Protein AF-A0A9P6XNB0-F1 (afdb_monomer_lite)

Radius of gyration: 14.54 Å; chains: 1; bounding box: 32×46×38 Å

InterPro domains:
  IPR001433 Oxidoreductase FAD/NAD(P)-binding [PF00175] (23-80)
  IPR001709 Flavoprotein pyridine nucleotide cytochrome reductase [PR00371] (20-39)
  IPR001709 Flavoprotein pyridine nucleotide cytochrome reductase [PR00371] (45-54)
  IPR001709 Flavoprotein pyridine nucleotide cytochrome reductase [PR00371] (57-68)
  IPR039261 Ferredoxin-NADP reductase (FNR), nucleotide-binding domain [G3DSA:3.40.50.80] (2-86)
  IPR039261 Ferredoxin-NADP reductase (FNR), nucleotide-binding domain [SSF52343] (1-83)

Organism: NCBI:txid936053

Structure (mmCIF, N/CA/C/O backbone):
data_AF-A0A9P6XNB0-F1
#
_entry.id   AF-A0A9P6XNB0-F1
#
loop_
_atom_site.group_PDB
_atom_site.id
_atom_site.type_symbol
_atom_site.label_atom_id
_atom_site.label_alt_id
_atom_site.label_comp_id
_atom_site.label_asym_id
_atom_site.label_entity_id
_atom_site.label_seq_id
_atom_site.pdbx_PDB_ins_code
_atom_site.Cartn_x
_atom_site.Cartn_y
_atom_site.Cartn_z
_atom_site.occupancy
_atom_site.B_iso_or_equiv
_atom_site.auth_seq_id
_atom_site.auth_comp_id
_atom_site.auth_asym_id
_atom_site.auth_atom_id
_atom_site.pdbx_PDB_model_num
ATOM 1 N N . MET A 1 1 ? 3.295 25.150 -8.264 1.00 60.56 1 MET A N 1
ATOM 2 C CA . MET A 1 1 ? 2.122 24.417 -8.791 1.00 60.56 1 MET A CA 1
ATOM 3 C C . MET A 1 1 ? 1.665 23.437 -7.723 1.00 60.56 1 MET A C 1
ATOM 5 O O . MET A 1 1 ? 2.533 22.848 -7.091 1.00 60.56 1 MET A O 1
ATOM 9 N N . ALA A 1 2 ? 0.359 23.305 -7.476 1.00 72.69 2 ALA A N 1
ATOM 10 C CA . ALA A 1 2 ? -0.161 22.310 -6.537 1.00 72.69 2 ALA A CA 1
ATOM 11 C C . ALA A 1 2 ? -0.135 20.904 -7.178 1.00 72.69 2 ALA A C 1
ATOM 13 O O . ALA A 1 2 ? -0.282 20.806 -8.400 1.00 72.69 2 ALA A O 1
ATOM 14 N N . PRO A 1 3 ? 0.081 19.826 -6.405 1.00 73.62 3 PRO A N 1
ATOM 15 C CA . PRO A 1 3 ? 0.015 18.461 -6.924 1.00 73.62 3 PRO A CA 1
ATOM 16 C C . PRO A 1 3 ? -1.383 18.162 -7.492 1.00 73.62 3 PRO A C 1
ATOM 18 O O . PRO A 1 3 ? -2.387 18.476 -6.864 1.00 73.62 3 PRO A O 1
ATOM 21 N N . ALA A 1 4 ? -1.445 17.552 -8.680 1.00 78.75 4 ALA A N 1
ATOM 22 C CA . ALA A 1 4 ? -2.689 17.272 -9.416 1.00 78.75 4 ALA A CA 1
ATOM 23 C C . ALA A 1 4 ? -3.174 15.809 -9.284 1.00 78.75 4 ALA A C 1
ATOM 25 O O . ALA A 1 4 ? -3.929 15.316 -10.121 1.00 78.75 4 ALA A O 1
ATOM 26 N N . GLY A 1 5 ? -2.682 15.072 -8.285 1.00 75.19 5 GLY A N 1
ATOM 27 C CA . GLY A 1 5 ? -2.973 13.648 -8.125 1.00 75.19 5 GLY A CA 1
ATOM 28 C C . GLY A 1 5 ? -4.325 13.394 -7.457 1.00 75.19 5 GLY A C 1
ATOM 29 O O . GLY A 1 5 ? -4.503 13.761 -6.304 1.00 75.19 5 GLY A O 1
ATOM 30 N N . ASN A 1 6 ? -5.228 12.694 -8.151 1.00 81.31 6 ASN A N 1
ATOM 31 C CA . ASN A 1 6 ? -6.532 12.254 -7.621 1.00 81.31 6 ASN A CA 1
ATOM 32 C C . ASN A 1 6 ? -6.569 10.753 -7.274 1.00 81.31 6 ASN A C 1
ATOM 34 O O . ASN A 1 6 ? -7.631 10.197 -7.013 1.00 81.31 6 ASN A O 1
ATOM 38 N N . PHE A 1 7 ? -5.423 10.067 -7.315 1.00 84.12 7 PHE A N 1
ATOM 39 C CA . PHE A 1 7 ? -5.327 8.640 -7.000 1.00 84.12 7 PHE A CA 1
ATOM 40 C C . PHE A 1 7 ? -5.272 8.442 -5.481 1.00 84.12 7 PHE A C 1
ATOM 42 O O . PHE A 1 7 ? -4.214 8.200 -4.903 1.00 84.12 7 PHE A O 1
ATOM 49 N N . THR A 1 8 ? -6.418 8.635 -4.838 1.00 86.81 8 THR A N 1
ATOM 50 C CA . THR A 1 8 ? -6.601 8.498 -3.395 1.00 86.81 8 THR A CA 1
ATOM 51 C C . THR A 1 8 ? -8.037 8.090 -3.079 1.00 86.81 8 THR A C 1
ATOM 53 O O . THR A 1 8 ? -8.899 8.049 -3.957 1.00 86.81 8 THR A O 1
ATOM 56 N N . VAL A 1 9 ? -8.285 7.774 -1.817 1.00 86.88 9 VAL A N 1
ATOM 57 C CA . VAL A 1 9 ? -9.601 7.477 -1.255 1.00 86.88 9 VAL A CA 1
ATOM 58 C C . VAL A 1 9 ? -9.709 8.183 0.088 1.00 86.88 9 VAL A C 1
ATOM 60 O O . VAL A 1 9 ? -8.712 8.320 0.796 1.00 86.88 9 VAL A O 1
ATOM 63 N N . ASP A 1 10 ? -10.915 8.619 0.441 1.00 89.56 10 ASP A N 1
ATOM 64 C CA . ASP A 1 10 ? -11.176 9.159 1.772 1.00 89.56 10 ASP A CA 1
ATOM 65 C C . ASP A 1 10 ? -11.175 8.022 2.792 1.00 89.56 10 ASP A C 1
ATOM 67 O O . ASP A 1 10 ? -12.064 7.156 2.797 1.00 89.56 10 ASP A O 1
ATOM 71 N N . PHE A 1 11 ? -10.137 8.030 3.626 1.00 90.31 11 PHE A N 1
ATOM 72 C CA . PHE A 1 11 ? -9.957 7.084 4.713 1.00 90.31 11 PHE A CA 1
ATOM 73 C C . PHE A 1 11 ? -10.609 7.610 5.990 1.00 90.31 11 PHE A C 1
ATOM 75 O O . PHE A 1 11 ? -10.454 8.784 6.323 1.00 90.31 11 PHE A O 1
ATOM 82 N N . SER A 1 12 ? -11.300 6.738 6.723 1.00 91.25 12 SER A N 1
ATOM 83 C CA . SER A 1 12 ? -11.905 7.083 8.014 1.00 91.25 12 SER A CA 1
ATOM 84 C C . SER A 1 12 ? -11.828 5.919 9.002 1.00 91.25 12 SER A C 1
ATOM 86 O O . SER A 1 12 ? -12.058 4.782 8.588 1.00 91.25 12 SER A O 1
ATOM 88 N N . PRO A 1 13 ? -11.591 6.154 10.306 1.00 90.44 13 PRO A N 1
ATOM 89 C CA . PRO A 1 13 ? -11.531 5.086 11.304 1.00 90.44 13 PRO A CA 1
ATOM 90 C C . PRO A 1 13 ? -12.793 4.222 11.402 1.00 90.44 13 PRO A C 1
ATOM 92 O O . PRO A 1 13 ? -12.707 3.065 11.818 1.00 90.44 13 PRO A O 1
ATOM 95 N N . GLU A 1 14 ? -13.961 4.747 11.013 1.00 92.25 14 GLU A N 1
ATOM 96 C CA . GLU A 1 14 ? -15.210 3.971 11.013 1.00 92.25 14 GLU A CA 1
ATOM 97 C C . GLU A 1 14 ? -15.335 3.019 9.813 1.00 92.25 14 GLU A C 1
A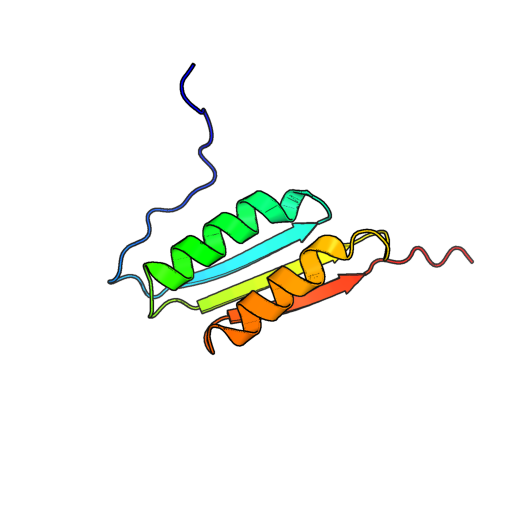TOM 99 O O . GLU A 1 14 ? -16.152 2.091 9.838 1.00 92.25 14 GLU A O 1
ATOM 104 N N . ASN A 1 15 ? -14.542 3.229 8.757 1.00 92.56 15 ASN A N 1
ATOM 105 C CA . ASN A 1 15 ? -14.599 2.403 7.561 1.00 92.56 15 ASN A CA 1
ATOM 106 C C . ASN A 1 15 ? -14.086 0.986 7.848 1.00 92.56 15 ASN A C 1
ATOM 108 O O . ASN A 1 15 ? -13.104 0.758 8.555 1.00 92.56 15 ASN A O 1
ATOM 112 N N . LYS A 1 16 ? -14.763 0.013 7.234 1.00 90.94 16 LYS A N 1
ATOM 113 C CA . LYS A 1 16 ? -14.394 -1.407 7.242 1.00 90.94 16 LYS A CA 1
ATOM 114 C C . LYS A 1 16 ? -14.473 -1.935 5.821 1.00 90.94 16 LYS A C 1
ATOM 116 O O . LYS A 1 16 ? -15.445 -2.581 5.430 1.00 90.94 16 LYS A O 1
ATOM 121 N N . ARG A 1 17 ? -13.485 -1.567 5.014 1.00 91.31 17 ARG A N 1
ATOM 122 C CA . ARG A 1 17 ? -13.437 -1.873 3.583 1.00 91.31 17 ARG A CA 1
ATOM 123 C C . ARG A 1 17 ? -12.430 -2.979 3.308 1.00 91.31 17 ARG A C 1
ATOM 125 O O . ARG A 1 17 ? -11.527 -3.244 4.098 1.00 91.31 17 ARG A O 1
ATOM 132 N N . HIS A 1 18 ? -12.591 -3.633 2.164 1.00 91.19 18 HIS A N 1
ATOM 133 C CA . HIS A 1 18 ? -11.584 -4.540 1.630 1.00 91.19 18 HIS A CA 1
ATOM 134 C C . HIS A 1 18 ? -11.011 -3.925 0.362 1.00 91.19 18 HIS A C 1
ATOM 136 O O . HIS A 1 18 ? -11.684 -3.853 -0.664 1.00 91.19 18 HIS A O 1
ATOM 142 N N . TYR A 1 19 ? -9.776 -3.447 0.454 1.00 90.75 19 TYR A N 1
ATOM 143 C CA . TYR A 1 19 ? -9.065 -2.866 -0.674 1.00 90.75 19 TYR A CA 1
ATOM 144 C C . TYR A 1 19 ? -8.306 -3.951 -1.422 1.00 90.75 19 TYR A C 1
ATOM 146 O O . TYR A 1 19 ? -7.591 -4.750 -0.815 1.00 90.75 19 TYR A O 1
ATOM 154 N N . VAL A 1 20 ? -8.437 -3.951 -2.744 1.00 90.31 20 VAL A N 1
ATOM 155 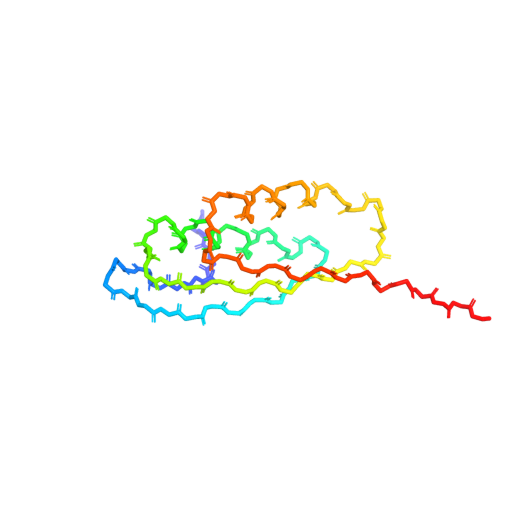C CA . VAL A 1 20 ? -7.689 -4.839 -3.631 1.00 90.31 20 VAL A CA 1
ATOM 156 C C . VAL A 1 20 ? -6.928 -3.976 -4.622 1.00 90.31 20 VAL A C 1
ATOM 158 O O . VAL A 1 20 ? -7.529 -3.155 -5.314 1.00 90.31 20 VAL A O 1
ATOM 161 N N . ALA A 1 21 ? -5.613 -4.153 -4.692 1.00 87.94 21 ALA A N 1
ATOM 162 C CA . ALA A 1 21 ? -4.759 -3.401 -5.597 1.00 87.94 21 ALA A CA 1
ATOM 163 C C . ALA A 1 21 ? -3.907 -4.327 -6.460 1.00 87.94 21 ALA A C 1
ATOM 165 O O . ALA A 1 21 ? -3.411 -5.353 -6.000 1.00 87.94 21 ALA A O 1
ATOM 166 N N . PHE A 1 22 ? -3.711 -3.914 -7.708 1.00 87.81 22 PHE A N 1
ATOM 167 C CA . PHE A 1 22 ? -2.823 -4.560 -8.662 1.00 87.81 22 PHE A CA 1
ATOM 168 C C . PHE A 1 22 ? -1.723 -3.572 -9.030 1.00 87.81 22 PHE A C 1
ATOM 170 O O . PHE A 1 22 ? -2.010 -2.449 -9.444 1.00 87.81 22 PHE A O 1
ATOM 177 N N . ALA A 1 23 ? -0.470 -3.982 -8.878 1.00 85.75 23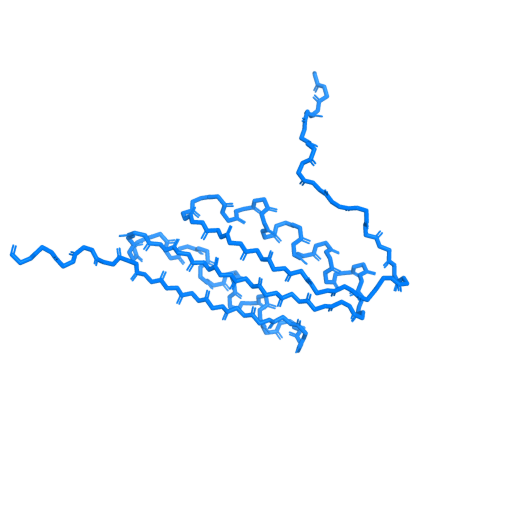 ALA A N 1
ATOM 178 C CA . ALA A 1 23 ? 0.683 -3.151 -9.190 1.00 85.75 23 ALA A CA 1
ATOM 179 C C . ALA A 1 23 ? 1.719 -3.937 -9.993 1.00 85.75 23 ALA A C 1
ATOM 181 O O . ALA A 1 23 ? 1.909 -5.134 -9.781 1.00 85.75 23 ALA A O 1
ATOM 182 N N . VAL A 1 24 ? 2.411 -3.255 -10.908 1.00 84.38 24 VAL A N 1
ATOM 183 C CA . VAL A 1 24 ? 3.490 -3.846 -11.705 1.00 84.38 24 VAL A CA 1
ATOM 184 C C . VAL A 1 24 ? 4.672 -2.885 -11.783 1.00 84.38 24 VAL A C 1
ATOM 186 O O . VAL A 1 24 ? 4.494 -1.698 -12.060 1.00 84.38 24 VAL A O 1
ATOM 189 N N . GLY A 1 25 ? 5.886 -3.395 -11.559 1.00 78.75 25 GLY A N 1
ATOM 190 C CA . GLY A 1 25 ? 7.115 -2.593 -11.616 1.00 78.75 25 GLY A CA 1
ATOM 191 C C . GLY A 1 25 ? 7.094 -1.402 -10.648 1.00 78.75 25 GLY A C 1
ATOM 192 O O . GLY A 1 25 ? 6.627 -1.528 -9.520 1.00 78.75 25 GLY A O 1
ATOM 193 N N . SER A 1 26 ? 7.565 -0.229 -11.089 1.00 77.25 26 SER A N 1
ATOM 194 C CA . SER A 1 26 ? 7.599 0.998 -10.269 1.00 77.25 26 SER A CA 1
ATOM 195 C C . SER A 1 26 ? 6.218 1.582 -9.946 1.00 77.25 26 SER A C 1
ATOM 197 O O . SER A 1 26 ? 6.106 2.432 -9.064 1.00 77.25 26 SER A O 1
ATOM 199 N N . GLY A 1 27 ? 5.151 1.108 -10.602 1.00 78.62 27 GLY A N 1
ATOM 200 C CA . GLY A 1 27 ? 3.772 1.521 -10.322 1.00 78.62 27 GLY A CA 1
ATOM 201 C C . GLY A 1 27 ? 3.263 1.109 -8.935 1.00 78.62 27 GLY A C 1
ATOM 202 O O . GLY A 1 27 ? 2.169 1.509 -8.546 1.00 78.62 27 GLY A O 1
ATOM 203 N N . ILE A 1 28 ? 4.042 0.331 -8.177 1.00 83.81 28 ILE A N 1
ATOM 204 C CA . ILE A 1 28 ? 3.713 -0.054 -6.803 1.00 83.81 28 ILE A CA 1
ATOM 205 C C . ILE A 1 28 ? 3.836 1.090 -5.797 1.00 83.81 28 ILE A C 1
ATOM 207 O O . ILE A 1 28 ? 3.092 1.095 -4.825 1.00 83.81 28 ILE A O 1
ATOM 211 N N . THR A 1 29 ? 4.702 2.080 -6.020 1.00 84.62 29 THR A N 1
ATOM 212 C CA . THR A 1 29 ? 4.946 3.163 -5.053 1.00 84.62 29 THR A CA 1
ATOM 213 C C . THR A 1 29 ? 3.673 3.899 -4.608 1.00 84.62 29 THR A C 1
ATOM 215 O O . THR A 1 29 ? 3.433 3.957 -3.402 1.00 84.62 29 THR A O 1
ATOM 218 N N . PRO A 1 30 ? 2.810 4.415 -5.512 1.00 86.38 30 PRO A N 1
ATOM 219 C CA . PRO A 1 30 ? 1.577 5.080 -5.083 1.00 86.38 30 PRO A CA 1
ATOM 220 C C . PRO A 1 30 ? 0.609 4.123 -4.377 1.00 86.38 30 PRO A C 1
ATOM 222 O O . PRO A 1 30 ? -0.051 4.516 -3.419 1.00 86.38 30 PRO A O 1
ATOM 225 N N . VAL A 1 31 ? 0.553 2.854 -4.800 1.00 88.31 31 VAL A N 1
ATOM 226 C CA . VAL A 1 31 ? -0.271 1.829 -4.143 1.00 88.31 31 VAL A CA 1
ATOM 227 C C . VAL A 1 31 ? 0.218 1.593 -2.719 1.00 88.31 31 VAL A C 1
ATOM 229 O O . VAL A 1 31 ? -0.579 1.596 -1.788 1.00 88.31 31 VAL A O 1
ATOM 232 N N . PHE A 1 32 ? 1.528 1.449 -2.538 1.00 84.44 32 PHE A N 1
ATOM 233 C CA . PHE A 1 32 ? 2.158 1.206 -1.250 1.00 84.44 32 PHE A CA 1
ATOM 234 C C . PHE A 1 32 ? 1.926 2.355 -0.263 1.00 84.44 32 PHE A C 1
ATOM 236 O O . PHE A 1 32 ? 1.598 2.110 0.899 1.00 84.44 32 PHE A O 1
ATOM 243 N N . SER A 1 33 ? 2.017 3.605 -0.733 1.00 87.56 33 SER A N 1
ATOM 244 C CA . SER A 1 33 ? 1.652 4.783 0.060 1.00 87.56 33 SER A CA 1
ATOM 245 C C . SER A 1 33 ? 0.201 4.718 0.544 1.00 87.56 33 SER A C 1
ATOM 247 O O . SER A 1 33 ? -0.042 4.917 1.732 1.00 87.56 33 SER A O 1
ATOM 249 N N . LEU A 1 34 ? -0.749 4.364 -0.331 1.00 89.75 34 LEU A N 1
ATOM 250 C CA . LEU A 1 34 ? -2.157 4.218 0.051 1.00 89.75 34 LEU A CA 1
ATOM 251 C C . LEU A 1 34 ? -2.373 3.089 1.060 1.00 89.75 34 LEU A C 1
ATOM 253 O O . LEU A 1 34 ? -3.156 3.266 1.988 1.00 89.75 34 LEU A O 1
ATOM 257 N N . VAL A 1 35 ? -1.673 1.956 0.924 1.00 86.81 35 VAL A N 1
ATOM 258 C CA . VAL A 1 35 ? -1.819 0.837 1.871 1.00 86.81 35 VAL A CA 1
ATOM 259 C C . VAL A 1 35 ? -1.382 1.244 3.271 1.00 86.81 35 VAL A C 1
ATOM 261 O O . VAL A 1 35 ? -2.100 0.992 4.236 1.00 86.81 35 VAL A O 1
ATOM 264 N N . LYS A 1 36 ? -0.225 1.907 3.388 1.00 85.88 36 LYS A N 1
ATOM 265 C CA . LYS A 1 36 ? 0.278 2.398 4.677 1.00 85.88 36 LYS A CA 1
ATOM 266 C C . LYS A 1 36 ? -0.708 3.361 5.330 1.00 85.88 36 LYS A C 1
ATOM 268 O O . LYS A 1 36 ? -0.991 3.232 6.518 1.00 85.88 36 LYS A O 1
ATOM 273 N N . THR A 1 37 ? -1.257 4.294 4.556 1.00 89.56 37 THR A N 1
ATOM 274 C CA . THR A 1 37 ? -2.266 5.235 5.053 1.00 89.56 37 THR A CA 1
ATOM 275 C C . THR A 1 37 ? -3.548 4.514 5.475 1.00 89.56 37 THR A C 1
ATOM 277 O O . THR A 1 37 ? -4.040 4.762 6.573 1.00 89.56 37 THR A O 1
ATOM 280 N N . ALA A 1 38 ? -4.044 3.575 4.665 1.00 88.31 38 ALA A N 1
ATOM 281 C CA . ALA A 1 38 ? -5.247 2.803 4.963 1.00 88.31 38 ALA A CA 1
ATOM 282 C C . ALA A 1 38 ? -5.101 1.974 6.247 1.00 88.31 38 ALA A C 1
ATOM 284 O O . ALA A 1 38 ? -5.972 2.031 7.105 1.00 88.31 38 ALA A O 1
ATOM 285 N N . LEU A 1 39 ? -3.991 1.245 6.411 1.00 84.00 39 LEU A N 1
ATOM 286 C CA . LEU A 1 39 ? -3.741 0.423 7.602 1.00 84.00 39 LEU A CA 1
ATOM 287 C C . LEU A 1 39 ? -3.557 1.265 8.873 1.00 84.00 39 LEU A C 1
ATOM 289 O O . LEU A 1 39 ? -3.864 0.791 9.963 1.00 84.00 39 LEU A O 1
ATOM 293 N N . SER A 1 40 ? -3.069 2.501 8.736 1.00 87.44 40 SER A N 1
ATOM 294 C CA . SER A 1 40 ? -2.906 3.436 9.854 1.00 87.44 40 SER A CA 1
ATOM 295 C C . SER A 1 40 ? -4.235 4.064 10.294 1.00 87.44 40 SER A C 1
ATOM 297 O O . SER A 1 40 ? -4.481 4.222 11.487 1.00 87.44 40 SER A O 1
ATOM 299 N N . ILE A 1 41 ? -5.103 4.421 9.339 1.00 91.44 41 ILE A N 1
ATOM 300 C CA . ILE A 1 41 ? -6.344 5.168 9.609 1.00 91.44 41 ILE A CA 1
ATOM 301 C C . ILE A 1 41 ? -7.548 4.239 9.804 1.00 91.44 41 ILE A C 1
ATOM 303 O O . ILE A 1 41 ? -8.406 4.537 10.627 1.00 91.44 41 ILE A O 1
ATOM 307 N N . GLU A 1 42 ? -7.624 3.118 9.082 1.00 91.81 42 GLU A N 1
ATOM 308 C CA . GLU A 1 42 ? -8.774 2.206 9.059 1.00 91.81 42 GLU A CA 1
ATOM 309 C C . GLU A 1 42 ? -8.421 0.829 9.663 1.00 91.81 42 GLU A C 1
ATOM 311 O O . GLU A 1 42 ? -8.246 -0.154 8.935 1.00 91.81 42 GLU A O 1
ATOM 316 N N . PRO A 1 43 ? -8.344 0.692 11.000 1.00 86.38 43 PRO A N 1
ATOM 317 C CA . PRO A 1 43 ? -7.886 -0.546 11.642 1.00 86.38 43 PRO A CA 1
ATOM 318 C C . PRO A 1 43 ? -8.802 -1.753 11.375 1.00 86.38 43 PRO A C 1
ATOM 320 O O . PRO A 1 43 ? -8.373 -2.901 11.482 1.00 86.38 43 PRO A O 1
ATOM 323 N N . GLY A 1 44 ? -10.072 -1.511 11.027 1.00 87.75 44 GLY A N 1
ATOM 324 C CA . GLY A 1 44 ? -11.038 -2.551 10.666 1.00 87.75 44 GLY A CA 1
ATOM 325 C C . GLY A 1 44 ? -11.018 -2.958 9.189 1.00 87.75 44 GLY A C 1
ATOM 326 O O . GLY A 1 44 ? -11.716 -3.905 8.817 1.00 87.75 44 GLY A O 1
ATOM 327 N N . SER A 1 45 ? -10.255 -2.257 8.349 1.00 90.38 45 SER A N 1
ATOM 328 C CA . SER A 1 45 ? -10.148 -2.549 6.923 1.00 90.38 45 SER A CA 1
ATOM 329 C C . SER A 1 45 ? -9.123 -3.651 6.647 1.00 90.38 45 SER A C 1
ATOM 331 O O . SER A 1 45 ? -8.207 -3.915 7.430 1.00 90.38 45 SER A O 1
ATOM 333 N N . LYS A 1 46 ? -9.303 -4.328 5.513 1.00 89.12 46 LYS A N 1
ATOM 334 C CA . LYS A 1 46 ? -8.409 -5.370 4.999 1.00 89.12 46 LYS A CA 1
ATOM 335 C C . LYS A 1 46 ? -7.783 -4.918 3.694 1.00 89.12 46 LYS A C 1
ATOM 337 O O . LYS A 1 46 ? -8.429 -4.232 2.899 1.00 89.12 46 LYS A O 1
ATOM 342 N N . PHE A 1 47 ? -6.559 -5.367 3.444 1.00 87.81 47 PHE A N 1
ATOM 343 C CA . PHE A 1 47 ? -5.854 -5.051 2.209 1.00 87.81 47 PHE A CA 1
ATOM 344 C C . PHE A 1 47 ? -5.384 -6.312 1.486 1.00 87.81 47 PHE A C 1
ATOM 346 O O . PHE A 1 47 ? -4.889 -7.257 2.105 1.00 87.81 47 PHE A O 1
ATOM 353 N N . THR A 1 48 ? -5.531 -6.328 0.163 1.00 87.94 48 THR A N 1
ATOM 354 C CA . THR A 1 48 ? -4.977 -7.357 -0.714 1.00 87.94 48 THR A CA 1
ATOM 355 C C . THR A 1 48 ? -4.178 -6.733 -1.847 1.00 87.94 48 THR A C 1
ATOM 357 O O . THR A 1 48 ? -4.729 -6.021 -2.683 1.00 87.94 48 THR A O 1
ATOM 360 N N . LEU A 1 49 ? -2.875 -7.013 -1.886 1.00 85.38 49 LEU A N 1
ATOM 361 C CA . LEU A 1 49 ? -1.981 -6.531 -2.937 1.00 85.38 49 LEU A CA 1
ATOM 362 C C . LEU A 1 49 ? -1.572 -7.676 -3.860 1.00 85.38 49 LEU A C 1
ATOM 364 O O . LEU A 1 49 ? -0.998 -8.665 -3.408 1.00 85.38 49 LEU A O 1
ATOM 368 N N . PHE A 1 50 ? -1.809 -7.499 -5.153 1.00 85.19 50 PHE A N 1
ATOM 369 C CA . PHE A 1 50 ? -1.274 -8.331 -6.218 1.00 85.19 50 PHE A CA 1
ATOM 370 C C . PHE A 1 50 ? -0.138 -7.586 -6.914 1.00 85.19 50 PHE A C 1
ATOM 372 O O . PHE A 1 50 ? -0.363 -6.567 -7.571 1.00 85.19 50 PHE A O 1
ATOM 379 N N . PHE A 1 51 ? 1.089 -8.078 -6.763 1.00 82.62 51 PHE A N 1
ATOM 380 C CA . PHE A 1 51 ? 2.270 -7.458 -7.357 1.00 82.62 51 PHE A CA 1
ATOM 381 C C . PHE A 1 51 ? 2.876 -8.335 -8.452 1.00 82.62 51 PHE A C 1
ATOM 383 O O . PHE A 1 51 ? 3.236 -9.484 -8.206 1.00 82.62 51 PHE A O 1
ATOM 390 N N . GLY A 1 52 ? 3.023 -7.773 -9.650 1.00 80.25 52 GLY A N 1
ATOM 391 C CA . GLY A 1 52 ? 3.708 -8.397 -10.775 1.00 80.25 52 GLY A CA 1
ATOM 392 C C . GLY A 1 52 ? 5.070 -7.762 -11.049 1.00 80.25 52 GLY A C 1
ATOM 393 O O . GLY A 1 52 ? 5.190 -6.541 -11.114 1.00 80.25 52 GLY A O 1
ATOM 394 N N . ASN A 1 53 ? 6.101 -8.566 -11.304 1.00 73.56 53 ASN A N 1
ATOM 395 C CA . ASN A 1 53 ? 7.394 -8.052 -11.775 1.00 73.56 53 ASN A CA 1
ATOM 396 C C . ASN A 1 53 ? 7.917 -8.820 -13.000 1.00 73.56 53 ASN A C 1
ATOM 398 O O . ASN A 1 53 ? 7.605 -9.997 -13.188 1.00 73.56 53 ASN A O 1
ATOM 402 N N . ARG A 1 54 ? 8.703 -8.137 -13.844 1.00 63.56 54 ARG A N 1
ATOM 403 C CA . ARG A 1 54 ? 9.316 -8.673 -15.073 1.00 63.56 54 ARG A CA 1
ATOM 404 C C . ARG A 1 54 ? 10.793 -9.051 -14.899 1.00 63.56 54 ARG A C 1
ATOM 406 O O . ARG A 1 54 ? 11.297 -9.827 -15.701 1.00 63.56 54 ARG A O 1
ATOM 413 N N . ALA A 1 55 ? 11.477 -8.521 -13.879 1.00 55.75 55 ALA A N 1
ATOM 414 C CA . ALA A 1 55 ? 12.888 -8.800 -13.607 1.00 55.75 55 ALA A CA 1
ATOM 415 C C . ALA A 1 55 ? 13.151 -8.945 -12.099 1.00 55.75 55 ALA A C 1
ATOM 417 O O . ALA A 1 55 ? 12.802 -8.069 -11.309 1.00 55.75 55 ALA A O 1
ATOM 418 N N . SER A 1 56 ? 13.812 -10.034 -11.706 1.00 53.50 56 SER A N 1
ATOM 419 C CA . SER A 1 56 ? 14.190 -10.362 -10.322 1.00 53.50 56 SER A CA 1
ATOM 420 C C . SER A 1 56 ? 15.157 -9.351 -9.688 1.00 53.50 56 SER A C 1
ATOM 422 O O . SER A 1 56 ? 15.297 -9.325 -8.474 1.00 53.50 56 SER A O 1
ATOM 424 N N . SER A 1 57 ? 15.796 -8.487 -10.481 1.00 48.97 57 SER A N 1
ATOM 425 C CA . SER A 1 57 ? 16.646 -7.386 -10.006 1.00 48.97 57 SER A CA 1
ATOM 426 C C . SER A 1 57 ? 15.861 -6.159 -9.516 1.00 48.97 57 SER A C 1
ATOM 428 O O . SER A 1 57 ? 16.428 -5.304 -8.848 1.00 48.97 57 SER A O 1
ATOM 430 N N . ALA A 1 58 ? 14.550 -6.082 -9.780 1.00 51.81 58 ALA A N 1
ATOM 431 C CA . ALA A 1 58 ? 13.654 -5.041 -9.259 1.00 51.81 58 ALA A CA 1
ATOM 432 C C . ALA A 1 58 ? 12.975 -5.449 -7.930 1.00 51.81 58 ALA A C 1
ATOM 434 O O . ALA A 1 58 ? 11.914 -4.944 -7.572 1.00 51.81 58 ALA A O 1
ATOM 435 N N . VAL A 1 59 ? 13.602 -6.374 -7.200 1.00 56.91 59 VAL A N 1
ATOM 436 C CA . VAL A 1 59 ? 13.202 -6.875 -5.874 1.00 56.91 59 VAL A CA 1
ATOM 437 C C . VAL A 1 59 ? 13.504 -5.874 -4.749 1.00 56.91 59 VAL A C 1
ATOM 439 O O . VAL A 1 59 ? 13.222 -6.178 -3.601 1.00 56.91 59 VAL A O 1
ATOM 442 N N . LEU A 1 60 ? 13.973 -4.657 -5.061 1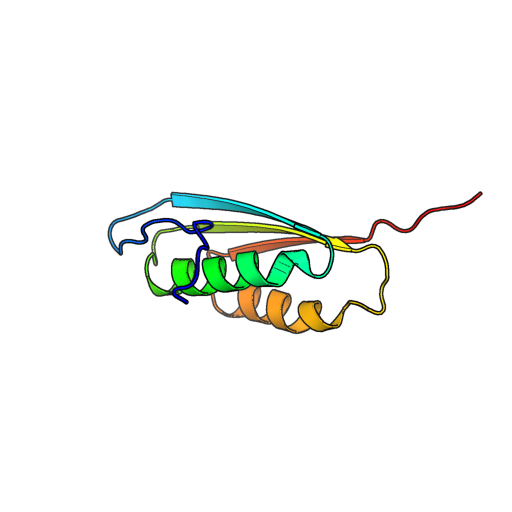.00 59.44 60 LEU A N 1
ATOM 443 C CA . LEU A 1 60 ? 14.140 -3.578 -4.075 1.00 59.44 60 LEU A CA 1
ATOM 444 C C . LEU A 1 60 ? 12.893 -3.395 -3.198 1.00 59.44 60 LEU A C 1
ATOM 446 O O . LEU A 1 60 ? 13.038 -3.323 -1.997 1.00 59.44 60 LEU A O 1
ATOM 450 N N . PHE A 1 61 ? 11.689 -3.459 -3.778 1.00 66.12 61 PHE A N 1
ATOM 451 C CA . PHE A 1 61 ? 10.426 -3.317 -3.037 1.00 66.12 61 PHE A CA 1
ATOM 452 C C . PHE A 1 61 ? 9.943 -4.580 -2.309 1.00 66.12 61 PHE A C 1
ATOM 454 O O . PHE A 1 61 ? 8.893 -4.558 -1.669 1.00 66.12 61 PHE A O 1
ATOM 461 N N . ARG A 1 62 ? 10.623 -5.721 -2.453 1.00 68.56 62 ARG A N 1
ATOM 462 C CA . ARG A 1 62 ? 10.156 -6.979 -1.854 1.00 68.56 62 ARG A CA 1
ATOM 463 C C . ARG A 1 62 ? 10.239 -6.928 -0.338 1.00 68.56 62 ARG A C 1
ATOM 465 O O . ARG A 1 62 ? 9.295 -7.376 0.301 1.00 68.56 62 ARG A O 1
ATOM 472 N N . GLU A 1 63 ? 11.325 -6.378 0.192 1.00 72.38 63 GLU A N 1
ATOM 473 C CA . GLU A 1 63 ? 11.526 -6.228 1.633 1.00 72.38 63 GLU A CA 1
ATOM 474 C C . GLU A 1 63 ? 10.449 -5.311 2.221 1.00 72.38 63 GLU A C 1
ATOM 476 O O . GLU A 1 63 ? 9.750 -5.728 3.137 1.00 72.38 63 GLU A O 1
ATOM 481 N N . GLU A 1 64 ? 10.169 -4.148 1.617 1.00 73.94 64 GLU A N 1
ATOM 482 C CA . GLU A 1 64 ? 9.092 -3.281 2.116 1.00 73.94 64 GLU A CA 1
ATOM 483 C C . GLU A 1 64 ? 7.694 -3.916 2.027 1.00 73.94 64 GLU A C 1
ATOM 485 O O . GLU A 1 64 ? 6.840 -3.658 2.879 1.00 73.94 64 GLU A O 1
ATOM 490 N N . ILE A 1 65 ? 7.426 -4.739 1.008 1.00 73.25 65 ILE A N 1
ATOM 491 C CA . ILE A 1 65 ? 6.160 -5.481 0.896 1.00 73.25 65 ILE A CA 1
ATOM 492 C C . ILE A 1 65 ? 6.061 -6.570 1.972 1.00 73.25 65 ILE A C 1
ATOM 494 O O . ILE A 1 65 ? 4.976 -6.817 2.508 1.00 73.25 65 ILE A O 1
ATOM 498 N N . GLU A 1 66 ? 7.170 -7.241 2.264 1.00 74.38 66 GLU A N 1
ATOM 499 C CA . GLU A 1 66 ? 7.258 -8.286 3.280 1.00 74.38 66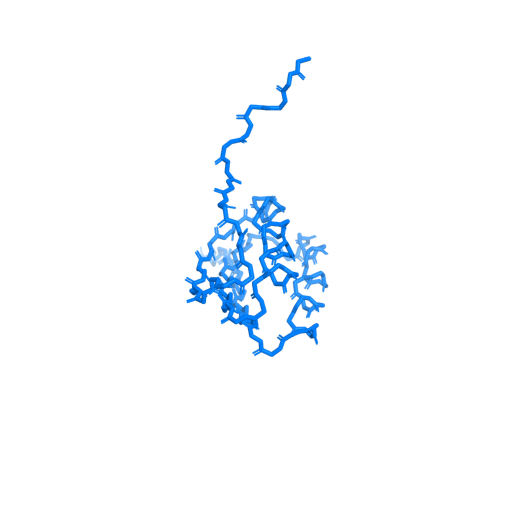 GLU A CA 1
ATOM 500 C C . GLU A 1 66 ? 7.121 -7.693 4.689 1.00 74.38 66 GLU A C 1
ATOM 502 O O . GLU A 1 66 ? 6.314 -8.182 5.483 1.00 74.38 66 GLU A O 1
ATOM 507 N N . ASP A 1 67 ? 7.765 -6.556 4.950 1.00 75.25 67 ASP A N 1
ATOM 508 C CA . ASP A 1 67 ? 7.593 -5.765 6.170 1.00 75.25 67 ASP A CA 1
ATOM 509 C C . ASP A 1 67 ? 6.140 -5.335 6.371 1.00 75.25 67 ASP A C 1
ATOM 511 O O . ASP A 1 67 ? 5.593 -5.445 7.471 1.00 75.25 67 ASP A O 1
ATOM 515 N N . LEU A 1 68 ? 5.468 -4.902 5.303 1.00 70.31 68 LEU A N 1
ATOM 516 C CA . LEU A 1 68 ? 4.067 -4.497 5.375 1.00 70.31 68 LEU A CA 1
ATOM 517 C C . LEU A 1 68 ? 3.145 -5.657 5.795 1.00 70.31 68 LEU A C 1
ATOM 519 O O . LEU A 1 68 ? 2.175 -5.450 6.527 1.00 70.31 68 LEU A O 1
ATOM 523 N N . LYS A 1 69 ? 3.468 -6.886 5.379 1.00 68.31 69 LYS A N 1
ATOM 524 C CA . LYS A 1 69 ? 2.751 -8.095 5.799 1.00 68.31 69 LYS A CA 1
ATOM 525 C C . LYS A 1 69 ? 3.010 -8.433 7.273 1.00 68.31 69 LYS A C 1
ATOM 527 O O . LYS A 1 69 ? 2.101 -8.901 7.951 1.00 68.31 69 LYS A O 1
ATOM 532 N N . ASN A 1 70 ? 4.219 -8.181 7.771 1.00 66.12 70 ASN A N 1
ATOM 533 C CA . ASN A 1 70 ? 4.602 -8.473 9.156 1.00 66.12 70 ASN A CA 1
ATOM 534 C C . ASN A 1 70 ? 4.015 -7.482 10.167 1.00 66.12 70 ASN A C 1
ATOM 536 O O . ASN A 1 70 ? 3.790 -7.841 11.321 1.00 66.12 70 ASN A O 1
ATOM 540 N N . LEU A 1 71 ? 3.740 -6.248 9.743 1.00 64.88 71 LEU A N 1
ATOM 541 C CA . LEU A 1 71 ? 3.199 -5.217 10.625 1.00 64.88 71 LEU A CA 1
ATOM 542 C C . LEU A 1 71 ? 1.756 -5.501 11.061 1.00 64.88 71 LEU A C 1
ATOM 544 O O . LEU A 1 71 ? 1.357 -5.043 12.131 1.00 64.88 71 LEU A O 1
ATOM 548 N N . THR A 1 72 ? 0.955 -6.212 10.254 1.00 59.69 72 THR A N 1
ATOM 549 C CA . THR A 1 72 ? -0.490 -6.307 10.507 1.00 59.69 72 THR A CA 1
ATOM 550 C C . THR A 1 72 ? -1.144 -7.589 9.951 1.00 59.69 72 THR A C 1
ATOM 552 O O . THR A 1 72 ? -1.003 -7.929 8.776 1.00 59.69 72 THR A O 1
ATOM 555 N N . SER A 1 73 ? -1.937 -8.297 10.769 1.00 67.62 73 SER A N 1
ATOM 556 C CA . SER A 1 73 ? -2.640 -9.541 10.375 1.00 67.62 73 SER A CA 1
ATOM 557 C C . SER A 1 73 ? -3.789 -9.343 9.365 1.00 67.62 73 SER A C 1
ATOM 559 O O . SER A 1 73 ? -4.399 -10.316 8.920 1.00 67.62 73 SER A O 1
ATOM 561 N N . ASN A 1 74 ? -4.133 -8.100 9.021 1.00 73.56 74 ASN A N 1
ATOM 562 C CA . ASN A 1 74 ? -5.201 -7.714 8.086 1.00 73.56 74 ASN A CA 1
ATOM 563 C C . ASN A 1 74 ? -4.687 -7.391 6.666 1.00 73.56 74 ASN A C 1
ATOM 565 O O . ASN A 1 74 ? -5.493 -7.041 5.796 1.00 73.56 74 ASN A O 1
ATOM 569 N N . CYS A 1 75 ? -3.385 -7.560 6.401 1.00 73.75 75 CYS A N 1
ATOM 570 C CA . CYS A 1 75 ? -2.787 -7.382 5.080 1.00 73.75 75 CYS A CA 1
ATOM 571 C C . CYS A 1 75 ? -2.386 -8.728 4.450 1.00 73.75 75 CYS A C 1
ATOM 573 O O . CYS A 1 75 ? -1.567 -9.475 4.982 1.00 73.75 75 CYS A O 1
ATOM 575 N N . SER A 1 76 ? -2.950 -9.040 3.282 1.00 77.81 76 SER A N 1
ATOM 576 C CA . SER A 1 76 ? -2.573 -10.207 2.475 1.00 77.81 76 SER A CA 1
ATOM 577 C C . SER A 1 76 ? -1.885 -9.759 1.191 1.00 77.81 76 SER A C 1
ATOM 579 O O . SER A 1 76 ? -2.457 -9.008 0.409 1.00 77.81 76 SER A O 1
ATOM 581 N N . THR A 1 77 ? -0.678 -10.249 0.926 1.00 72.25 77 THR A N 1
ATOM 582 C CA . THR A 1 77 ? 0.059 -9.898 -0.297 1.00 72.25 77 THR A CA 1
ATOM 583 C C . THR A 1 77 ? 0.363 -11.145 -1.114 1.00 72.25 77 THR A C 1
ATOM 585 O O . THR A 1 77 ? 0.878 -12.128 -0.580 1.00 72.25 77 THR A O 1
ATOM 588 N N . ALA A 1 78 ? 0.066 -11.090 -2.410 1.00 76.81 78 ALA A N 1
ATOM 589 C CA . ALA A 1 78 ? 0.427 -12.091 -3.399 1.00 76.81 78 ALA A CA 1
ATOM 590 C C . ALA A 1 78 ? 1.349 -11.449 -4.445 1.00 76.81 78 ALA A C 1
ATOM 592 O O . ALA A 1 78 ? 0.973 -10.497 -5.127 1.00 76.81 78 ALA A O 1
ATOM 593 N N . ALA A 1 79 ? 2.569 -11.966 -4.575 1.00 71.75 79 ALA A N 1
ATOM 594 C CA . ALA A 1 79 ? 3.533 -11.503 -5.567 1.00 71.75 79 ALA A CA 1
ATOM 595 C C . ALA A 1 79 ? 3.779 -12.599 -6.609 1.00 71.75 79 ALA A C 1
ATOM 597 O O . ALA A 1 79 ? 4.021 -13.752 -6.250 1.00 71.75 79 ALA A O 1
ATOM 598 N N . TRP A 1 80 ? 3.751 -12.242 -7.891 1.00 69.81 80 TRP A N 1
ATOM 599 C CA . TRP A 1 80 ? 4.121 -13.120 -8.997 1.00 69.81 80 TRP A CA 1
ATOM 600 C C . TRP A 1 80 ? 5.206 -12.475 -9.858 1.00 69.81 80 TRP A C 1
ATOM 602 O O . TRP A 1 80 ? 5.274 -11.260 -10.041 1.00 69.81 80 TRP A O 1
ATOM 612 N N . THR A 1 81 ? 6.081 -13.299 -10.424 1.00 68.38 81 THR A N 1
ATOM 613 C CA . THR A 1 81 ? 7.077 -12.848 -11.401 1.00 68.38 81 THR A CA 1
ATOM 614 C C . THR A 1 81 ? 6.742 -13.474 -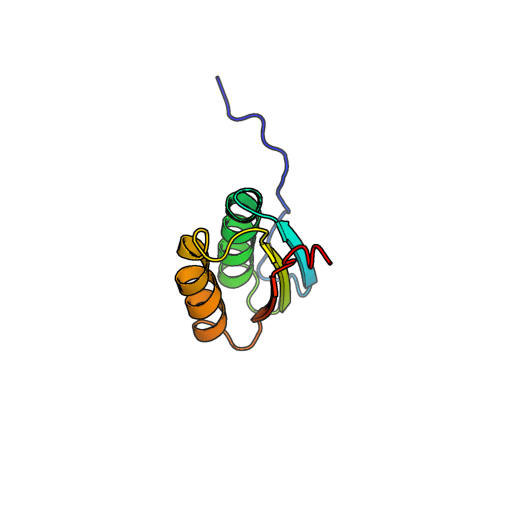12.741 1.00 68.38 81 THR A C 1
ATOM 616 O O . THR A 1 81 ? 6.679 -14.693 -12.860 1.00 68.38 81 THR A O 1
ATOM 619 N N . ALA A 1 82 ? 6.497 -12.635 -13.744 1.00 63.84 82 ALA A N 1
ATOM 620 C CA . ALA A 1 82 ? 6.250 -13.082 -15.104 1.00 63.84 82 ALA A CA 1
ATOM 621 C C . ALA A 1 82 ? 7.595 -13.179 -15.835 1.00 63.84 82 ALA A C 1
ATOM 623 O O . ALA A 1 82 ? 8.039 -12.226 -16.480 1.00 63.84 82 ALA A O 1
ATOM 624 N N . THR A 1 83 ? 8.267 -14.321 -15.714 1.00 57.81 83 THR A N 1
ATOM 625 C CA . THR A 1 83 ? 9.414 -14.661 -16.560 1.00 57.81 83 THR A CA 1
ATOM 626 C C . THR A 1 83 ? 8.903 -15.062 -17.941 1.00 57.81 83 THR A C 1
ATOM 628 O O . THR A 1 83 ? 8.070 -15.957 -18.074 1.00 57.81 83 THR A O 1
ATOM 631 N N . ARG A 1 84 ? 9.382 -14.397 -19.003 1.00 56.03 84 ARG A N 1
ATOM 632 C CA . ARG A 1 84 ? 9.170 -14.903 -20.366 1.00 56.03 84 ARG A CA 1
ATOM 633 C C . ARG A 1 84 ? 9.942 -16.216 -20.483 1.00 56.03 84 ARG A C 1
ATOM 635 O O . ARG A 1 84 ? 11.163 -16.192 -20.574 1.00 56.03 84 ARG A O 1
ATOM 642 N N . SER A 1 85 ? 9.236 -17.343 -20.479 1.00 49.78 85 SER A N 1
ATOM 643 C CA . SER A 1 85 ? 9.761 -18.580 -21.052 1.00 49.78 85 SER A CA 1
ATOM 644 C C . SER A 1 85 ? 9.800 -18.371 -22.565 1.00 49.78 85 SER A C 1
ATOM 646 O O . SER A 1 85 ? 8.808 -18.554 -23.263 1.00 49.78 85 SER A O 1
ATOM 648 N N . THR A 1 86 ? 10.911 -17.843 -23.068 1.00 47.09 86 THR A N 1
ATOM 649 C CA . THR A 1 86 ? 11.269 -18.032 -24.473 1.00 47.09 86 THR A CA 1
ATOM 650 C C . THR A 1 86 ? 11.717 -19.480 -24.605 1.00 47.09 86 THR A C 1
ATOM 652 O O . THR A 1 86 ? 12.791 -19.828 -24.115 1.00 47.09 86 THR A O 1
ATOM 655 N N . SER A 1 87 ? 10.834 -20.316 -25.160 1.00 44.53 87 SER A N 1
ATOM 656 C CA . SER A 1 87 ? 11.240 -21.553 -25.839 1.00 44.53 87 SER A CA 1
ATOM 657 C C . SER A 1 87 ? 12.001 -21.223 -27.116 1.00 44.53 87 SER A C 1
ATOM 659 O O . SER A 1 87 ? 11.726 -20.140 -27.686 1.00 44.53 87 SER A O 1
#

Sequence (87 aa):
MAPAGNFTVDFSPENKRHYVAFAVGSGITPVFSLVKTALSIEPGSKFTLFFGNRASSAVLFREEIEDLKNLTSNCSTAAWTATRSTS

Foldseek 3Di:
DDDPDPPADDAAQVDQEEEEDEEEQPRCVVVLVRLVVNVVHHVNYAYEYEYEYADPVSCPCVVVLVVSVVVDVRYHYDYDYDYPPPD

Secondary structure (DSSP, 8-state):
------------TT---EEEEEEEGGGHHHHHHHHHHHHHH-TT-EEEEEEEES-GGGTHHHHHHHHHHHH-TTEEEEEEE------

pLDDT: mean 77.26, std 12.67, range [44.53, 92.56]